Protein AF-A0AAD8S4F7-F1 (afdb_monomer_lite)

pLDDT: mean 84.41, std 15.63, range [43.75, 98.38]

Foldseek 3Di:
DDDPDDDPDPPPPPLDEAEAEECDDDDDDPRYHYHNDDPVDPVVVVVVVVVCVVVVHPDDPDDDDPDAPPDDDDPVVRVVD

Secondary structure (DSSP, 8-state):
------------------EEEESSPPPP-TT-EEEE--TTSHHHHHHHHHHHHTTT-SS-S-----------S-HHHHTT-

Structure (mmCIF, N/CA/C/O backbone):
data_AF-A0AAD8S4F7-F1
#
_entry.id   AF-A0AAD8S4F7-F1
#
loop_
_atom_site.group_PDB
_atom_site.id
_atom_site.type_symbol
_atom_site.label_atom_id
_atom_site.label_alt_id
_atom_site.label_comp_id
_atom_site.label_asym_id
_atom_site.label_entity_id
_atom_site.label_seq_id
_atom_site.pdbx_PDB_ins_code
_atom_site.Cartn_x
_atom_site.Cartn_y
_atom_site.Cartn_z
_atom_site.occupancy
_atom_site.B_iso_or_equiv
_atom_site.auth_seq_id
_atom_site.auth_comp_id
_atom_site.auth_asym_id
_atom_site.auth_atom_id
_atom_site.pdbx_PDB_model_num
ATOM 1 N N . MET A 1 1 ? -5.141 1.596 55.877 1.00 43.75 1 MET A N 1
ATOM 2 C CA . MET A 1 1 ? -4.802 0.398 55.077 1.00 43.75 1 MET A CA 1
ATOM 3 C C . MET A 1 1 ? -5.826 0.283 53.956 1.00 43.75 1 MET A C 1
ATOM 5 O O . MET A 1 1 ? -6.969 -0.027 54.248 1.00 43.75 1 MET A O 1
ATOM 9 N N . ALA A 1 2 ? -5.470 0.622 52.714 1.00 46.66 2 ALA A N 1
ATOM 10 C CA . ALA A 1 2 ? -6.367 0.509 51.561 1.00 46.66 2 ALA A CA 1
ATOM 11 C C . ALA A 1 2 ? -5.714 -0.409 50.522 1.00 46.66 2 ALA A C 1
ATOM 13 O O . ALA A 1 2 ? -4.632 -0.114 50.015 1.00 46.66 2 ALA A O 1
ATOM 14 N N . ALA A 1 3 ? -6.348 -1.548 50.253 1.00 54.91 3 ALA A N 1
ATOM 15 C CA . ALA A 1 3 ? -5.906 -2.503 49.250 1.00 54.91 3 ALA A CA 1
ATOM 16 C C . ALA A 1 3 ? -6.230 -1.952 47.852 1.00 54.91 3 ALA A C 1
ATOM 18 O O . ALA A 1 3 ? -7.370 -2.004 47.396 1.00 54.91 3 ALA A O 1
ATOM 19 N N . GLY A 1 4 ? -5.222 -1.399 47.173 1.00 50.72 4 GLY A N 1
ATOM 20 C CA . GLY A 1 4 ? -5.308 -1.015 45.766 1.00 50.72 4 GLY A CA 1
ATOM 21 C C . GLY A 1 4 ? -5.383 -2.255 44.877 1.00 50.72 4 GLY A C 1
ATOM 22 O O . GLY A 1 4 ? -4.357 -2.797 44.462 1.00 50.72 4 GLY A O 1
ATOM 23 N N . GLY A 1 5 ? -6.600 -2.725 44.604 1.00 54.88 5 GLY A N 1
ATOM 24 C CA . GLY A 1 5 ? -6.856 -3.812 43.665 1.00 54.88 5 GLY A CA 1
ATOM 25 C C . GLY A 1 5 ? -6.377 -3.435 42.263 1.00 54.88 5 GLY A C 1
ATOM 26 O O . GLY A 1 5 ? -6.849 -2.466 41.670 1.00 54.88 5 GLY A O 1
ATOM 27 N N . ARG A 1 6 ? -5.423 -4.197 41.716 1.00 59.88 6 ARG A N 1
ATOM 28 C CA . ARG A 1 6 ? -4.990 -4.043 40.322 1.00 59.88 6 ARG A CA 1
ATOM 29 C C . ARG A 1 6 ? -6.152 -4.430 39.417 1.00 59.88 6 ARG A C 1
ATOM 31 O O . ARG A 1 6 ? -6.472 -5.607 39.286 1.00 59.88 6 ARG A O 1
ATOM 38 N N . HIS A 1 7 ? -6.764 -3.436 38.787 1.00 54.44 7 HIS A N 1
ATOM 39 C CA . HIS A 1 7 ? -7.744 -3.654 37.735 1.00 54.44 7 HIS A CA 1
ATOM 40 C C . HIS A 1 7 ? -7.068 -4.415 36.574 1.00 54.44 7 HIS A C 1
ATOM 42 O O . HIS A 1 7 ? -6.071 -3.921 36.030 1.00 54.44 7 HIS A O 1
ATOM 48 N N . PRO A 1 8 ? -7.535 -5.620 36.197 1.00 57.06 8 PRO A N 1
ATOM 49 C CA . PRO A 1 8 ? -6.954 -6.352 35.084 1.00 57.06 8 PRO A CA 1
ATOM 50 C C . PRO A 1 8 ? -7.269 -5.583 33.802 1.00 57.06 8 PRO A C 1
ATOM 52 O O . PRO A 1 8 ? -8.409 -5.561 33.344 1.00 57.06 8 PRO A O 1
ATOM 55 N N . ARG A 1 9 ? -6.260 -4.925 33.214 1.00 63.03 9 ARG A N 1
ATOM 56 C CA . ARG A 1 9 ? -6.427 -4.321 31.888 1.00 63.03 9 ARG A CA 1
ATOM 57 C C . ARG A 1 9 ? -6.831 -5.443 30.927 1.00 63.03 9 ARG A C 1
ATOM 59 O O . ARG A 1 9 ? -6.090 -6.428 30.837 1.00 63.03 9 ARG A O 1
ATOM 66 N N . PRO A 1 10 ? -7.963 -5.334 30.211 1.00 56.38 10 PRO A N 1
ATOM 67 C CA . PRO A 1 10 ? -8.350 -6.354 29.254 1.00 56.38 10 PRO A CA 1
ATOM 68 C C . PRO A 1 10 ? -7.214 -6.490 28.244 1.00 56.38 10 PRO A C 1
ATOM 70 O O . PRO A 1 10 ? -6.786 -5.504 27.637 1.00 56.38 10 PRO A O 1
ATOM 73 N N . ARG A 1 11 ? -6.687 -7.709 28.085 1.00 58.88 11 ARG A N 1
ATOM 74 C CA . ARG A 1 11 ? -5.758 -8.026 26.998 1.00 58.88 11 ARG A CA 1
ATOM 75 C C . ARG A 1 11 ? -6.529 -7.811 25.703 1.00 58.88 11 ARG A C 1
ATOM 77 O O . ARG A 1 11 ? -7.220 -8.714 25.237 1.00 58.88 11 ARG A O 1
ATOM 84 N N . ARG A 1 12 ? -6.460 -6.594 25.152 1.00 58.16 12 ARG A N 1
ATOM 85 C CA . ARG A 1 12 ? -6.957 -6.271 23.815 1.00 58.16 12 ARG A CA 1
ATOM 86 C C . ARG A 1 12 ? -6.374 -7.343 22.901 1.00 58.16 12 ARG A C 1
ATOM 88 O O . ARG A 1 12 ? -5.161 -7.383 22.700 1.00 58.16 12 ARG A O 1
ATOM 95 N N . ARG A 1 13 ? -7.217 -8.246 22.387 1.00 60.31 13 ARG A N 1
ATOM 96 C CA . ARG A 1 13 ? -6.850 -9.077 21.240 1.00 60.31 13 ARG A CA 1
ATOM 97 C C . ARG A 1 13 ? -6.466 -8.078 20.159 1.00 60.31 13 ARG A C 1
ATOM 99 O O . ARG A 1 13 ? -7.338 -7.418 19.603 1.00 60.31 13 ARG A O 1
ATOM 106 N N . LEU A 1 14 ? -5.169 -7.910 19.927 1.00 59.06 14 LEU A N 1
ATOM 107 C CA . LEU A 1 14 ? -4.673 -7.141 18.800 1.00 59.06 14 LEU A CA 1
ATOM 108 C C . LEU A 1 14 ? -5.135 -7.908 17.565 1.00 59.06 14 LEU A C 1
ATOM 110 O O . LEU A 1 14 ? -4.504 -8.890 17.172 1.00 59.06 14 LEU A O 1
ATOM 114 N N . ARG A 1 15 ? -6.286 -7.534 16.999 1.00 68.19 15 ARG A N 1
ATOM 115 C CA . ARG A 1 15 ? -6.612 -7.962 15.646 1.00 68.19 15 ARG A CA 1
ATOM 116 C C . ARG A 1 15 ? -5.531 -7.343 14.774 1.00 68.19 15 ARG A C 1
ATOM 118 O O . ARG A 1 15 ? -5.442 -6.130 14.661 1.00 68.19 15 ARG A O 1
ATOM 125 N N . ARG A 1 16 ? -4.646 -8.186 14.259 1.00 78.62 16 ARG A N 1
ATOM 126 C CA . ARG A 1 16 ? -3.658 -7.792 13.265 1.00 78.62 16 ARG A CA 1
ATOM 127 C C . ARG A 1 16 ? -4.290 -8.093 11.920 1.00 78.62 16 ARG A C 1
ATOM 129 O O . ARG A 1 16 ? -4.712 -9.224 11.698 1.00 78.62 16 ARG A O 1
ATOM 136 N N . TRP A 1 17 ? -4.397 -7.079 11.074 1.00 86.50 17 TRP A N 1
ATOM 137 C CA . TRP A 1 17 ? -4.975 -7.198 9.739 1.00 86.50 17 TRP A CA 1
ATOM 138 C C . TRP A 1 17 ? -3.866 -6.915 8.727 1.00 86.50 17 TRP A C 1
ATOM 140 O O . TRP A 1 17 ? -3.552 -5.748 8.479 1.00 86.50 17 TRP A O 1
ATOM 150 N N . PRO A 1 18 ? -3.214 -7.950 8.182 1.00 93.81 18 PRO A N 1
ATOM 151 C CA . PRO A 1 18 ? -2.236 -7.760 7.124 1.00 93.81 18 PRO A CA 1
ATOM 152 C C . PRO A 1 18 ? -2.898 -7.103 5.913 1.00 93.81 18 PRO A C 1
ATOM 154 O O . PRO A 1 18 ? -4.054 -7.389 5.603 1.00 93.81 18 PRO A O 1
ATOM 157 N N . THR A 1 19 ? -2.169 -6.229 5.230 1.00 95.38 19 THR A N 1
ATOM 158 C CA . THR A 1 19 ? -2.593 -5.649 3.953 1.00 95.38 19 THR A CA 1
ATOM 159 C C . THR A 1 19 ? -1.493 -5.906 2.937 1.00 95.38 19 THR A C 1
ATOM 161 O O . THR A 1 19 ? -0.357 -5.496 3.159 1.00 95.38 19 THR A O 1
ATOM 164 N N . GLY A 1 20 ? -1.820 -6.613 1.861 1.00 96.44 20 GLY A N 1
ATOM 165 C CA . GLY A 1 20 ? -0.949 -6.793 0.705 1.00 96.44 20 GLY A CA 1
ATOM 166 C C . GLY A 1 20 ? -1.341 -5.831 -0.411 1.00 96.44 20 GLY A C 1
ATOM 167 O O . GLY A 1 20 ? -2.530 -5.599 -0.636 1.00 96.44 20 GLY A O 1
ATOM 168 N N . VAL A 1 21 ? -0.346 -5.291 -1.108 1.00 97.00 21 VAL A N 1
ATOM 169 C CA . VAL A 1 21 ? -0.521 -4.446 -2.295 1.00 97.00 21 VAL A CA 1
ATOM 170 C C . VAL A 1 21 ? 0.369 -4.998 -3.400 1.00 97.00 21 VAL A C 1
ATOM 172 O O . VAL A 1 21 ? 1.535 -5.295 -3.144 1.00 97.00 21 VAL A O 1
ATOM 175 N N . GLY A 1 22 ? -0.163 -5.153 -4.609 1.00 95.31 22 GLY A N 1
ATOM 176 C CA . GLY A 1 22 ? 0.619 -5.612 -5.755 1.00 95.31 22 GLY A CA 1
ATOM 177 C C . GLY A 1 22 ? -0.069 -5.347 -7.088 1.00 95.31 22 GLY A C 1
ATOM 178 O O . GLY A 1 22 ? -1.272 -5.106 -7.136 1.00 95.31 22 GLY A O 1
ATOM 179 N N . LEU A 1 23 ? 0.702 -5.427 -8.176 1.00 95.50 23 LEU A N 1
ATOM 180 C CA . LEU A 1 23 ? 0.213 -5.185 -9.541 1.00 95.50 23 LEU A CA 1
ATOM 181 C C . LEU A 1 23 ? -0.786 -6.243 -10.029 1.00 95.50 23 LEU A C 1
ATOM 183 O O . LEU A 1 23 ? -1.597 -5.970 -10.908 1.00 95.50 23 LEU A O 1
ATOM 187 N N . VAL A 1 24 ? -0.734 -7.448 -9.462 1.00 95.50 24 VAL A N 1
ATOM 188 C CA . VAL A 1 24 ? -1.594 -8.578 -9.830 1.00 95.50 24 VAL A CA 1
ATOM 189 C C . VAL A 1 24 ? -2.525 -8.962 -8.676 1.00 95.50 24 VAL A C 1
ATOM 191 O O . VAL A 1 24 ? -2.208 -8.694 -7.513 1.00 95.50 24 VAL A O 1
ATOM 194 N N . PRO A 1 25 ? -3.675 -9.602 -8.955 1.00 96.75 25 PRO A N 1
ATOM 195 C CA . PRO A 1 25 ? -4.556 -10.119 -7.914 1.00 96.75 25 PRO A CA 1
ATOM 196 C C . PRO A 1 25 ? -3.835 -11.052 -6.936 1.00 96.75 25 PRO A C 1
ATOM 198 O O . PRO A 1 25 ? -3.245 -12.059 -7.325 1.00 96.75 25 PRO A O 1
ATOM 201 N N . ILE A 1 26 ? -3.918 -10.732 -5.643 1.00 95.06 26 ILE A N 1
ATOM 202 C CA . ILE A 1 26 ? -3.401 -11.578 -4.565 1.00 95.06 26 ILE A CA 1
ATOM 203 C C . ILE A 1 26 ? -4.502 -12.568 -4.180 1.00 95.06 26 ILE A C 1
ATOM 205 O O . ILE A 1 26 ? -5.650 -12.178 -3.956 1.00 95.06 26 ILE A O 1
ATOM 209 N N . ARG A 1 27 ? -4.157 -13.857 -4.075 1.00 96.06 27 ARG A N 1
ATOM 210 C CA . ARG A 1 27 ? -5.091 -14.894 -3.613 1.00 96.06 27 ARG A CA 1
ATOM 211 C C . ARG A 1 27 ? -5.667 -14.503 -2.240 1.00 96.06 27 ARG A C 1
ATOM 213 O O . ARG A 1 27 ? -4.879 -14.167 -1.355 1.00 96.06 27 ARG A O 1
ATOM 220 N N . PRO A 1 28 ? -6.994 -14.573 -2.026 1.00 93.88 28 PRO A N 1
ATOM 221 C CA . PRO A 1 28 ? -7.591 -14.213 -0.744 1.00 93.88 28 PRO A CA 1
ATOM 222 C C . PRO A 1 28 ? -6.995 -15.010 0.422 1.00 93.88 28 PRO A C 1
ATOM 224 O O . PRO A 1 28 ? -6.878 -16.233 0.355 1.00 93.88 28 PRO A O 1
ATOM 227 N N . VAL A 1 29 ? -6.652 -14.309 1.504 1.00 93.12 29 VAL A N 1
ATOM 228 C CA . VAL A 1 29 ? -6.172 -14.895 2.762 1.00 93.12 29 VAL A CA 1
ATOM 229 C C . VAL A 1 29 ? -7.086 -14.430 3.889 1.00 93.12 29 VAL A C 1
ATOM 231 O O . VAL A 1 29 ? -7.370 -13.239 4.026 1.00 93.12 29 VAL A O 1
ATOM 234 N N . GLN A 1 30 ? -7.556 -15.369 4.711 1.00 93.06 30 GLN A N 1
ATOM 235 C CA . GLN A 1 30 ? -8.484 -15.068 5.796 1.00 93.06 30 GLN A CA 1
ATOM 236 C C . GLN A 1 30 ? -7.890 -14.043 6.773 1.00 93.06 30 GLN A C 1
ATOM 238 O O . GLN A 1 30 ? -6.824 -14.250 7.348 1.00 93.06 30 GLN A O 1
ATOM 243 N N . GLY A 1 31 ? -8.616 -12.944 6.996 1.00 91.44 31 GLY A N 1
ATOM 244 C CA . GLY A 1 31 ? -8.209 -11.881 7.919 1.00 91.44 31 GLY A CA 1
ATOM 245 C C . GLY A 1 31 ? -7.207 -10.870 7.349 1.00 91.44 31 GLY A C 1
ATOM 246 O O . GLY A 1 31 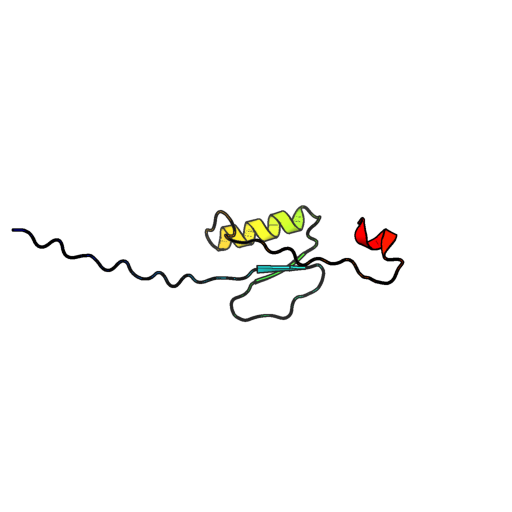? -6.809 -9.964 8.085 1.00 91.44 31 GLY A O 1
ATOM 247 N N . ALA A 1 32 ? -6.834 -10.986 6.071 1.00 94.06 32 ALA A N 1
ATOM 248 C CA . ALA A 1 32 ? -5.990 -10.027 5.367 1.00 94.06 32 ALA A CA 1
ATOM 249 C C . ALA A 1 32 ? -6.775 -9.239 4.306 1.00 94.06 32 ALA A C 1
ATOM 251 O O . ALA A 1 32 ? -7.796 -9.694 3.790 1.00 94.06 32 ALA A O 1
ATOM 252 N N . HIS A 1 33 ? -6.264 -8.058 3.968 1.00 95.56 33 HIS A N 1
ATOM 253 C CA . HIS A 1 33 ? -6.711 -7.257 2.832 1.00 95.56 33 HIS A CA 1
ATOM 254 C C . HIS A 1 33 ? -5.732 -7.403 1.681 1.00 95.56 33 HIS A C 1
ATOM 256 O O . HIS A 1 33 ? -4.522 -7.431 1.892 1.00 95.56 33 HIS A O 1
ATOM 262 N N . ALA A 1 34 ? -6.263 -7.456 0.468 1.00 96.25 34 ALA A N 1
ATOM 263 C CA . ALA A 1 34 ? -5.490 -7.441 -0.758 1.00 96.25 34 ALA A CA 1
ATOM 264 C C . ALA A 1 34 ? -5.958 -6.264 -1.613 1.00 96.25 34 ALA A C 1
ATOM 266 O O . ALA A 1 34 ? -7.153 -6.135 -1.879 1.00 96.25 34 ALA A O 1
ATOM 267 N N . LEU A 1 35 ? -5.021 -5.415 -2.024 1.00 96.88 35 LEU A N 1
ATOM 268 C CA . LEU A 1 35 ? -5.236 -4.354 -3.000 1.00 96.88 35 LEU A CA 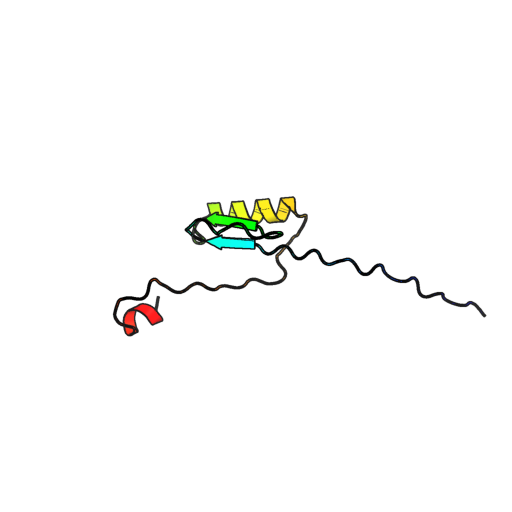1
ATOM 269 C C . LEU A 1 35 ? -4.456 -4.701 -4.270 1.00 96.88 35 LEU A C 1
ATOM 271 O O . LEU A 1 35 ? -3.257 -4.972 -4.209 1.00 96.88 35 LEU A O 1
ATOM 275 N N . THR A 1 36 ? -5.137 -4.679 -5.413 1.00 97.44 36 THR A N 1
ATOM 276 C CA . THR A 1 36 ? -4.493 -4.779 -6.727 1.00 97.44 36 THR A CA 1
ATOM 277 C C . THR A 1 36 ? -4.301 -3.374 -7.268 1.00 97.44 36 THR A C 1
ATOM 279 O O . THR A 1 36 ? -5.217 -2.792 -7.841 1.00 97.44 36 THR A O 1
ATOM 282 N N . GLU A 1 37 ? -3.137 -2.800 -6.998 1.00 97.69 37 GLU A N 1
ATOM 283 C CA . GLU A 1 37 ? -2.811 -1.407 -7.288 1.00 97.69 37 GLU A CA 1
ATOM 284 C C . GLU A 1 37 ? -1.319 -1.291 -7.635 1.00 97.69 37 GLU A C 1
ATOM 286 O O . GLU A 1 37 ? -0.485 -2.056 -7.145 1.00 97.69 37 GLU A O 1
ATOM 291 N N . ASP A 1 38 ? -0.977 -0.303 -8.460 1.00 96.25 38 ASP A N 1
ATOM 292 C CA . ASP A 1 38 ? 0.409 0.073 -8.743 1.00 96.2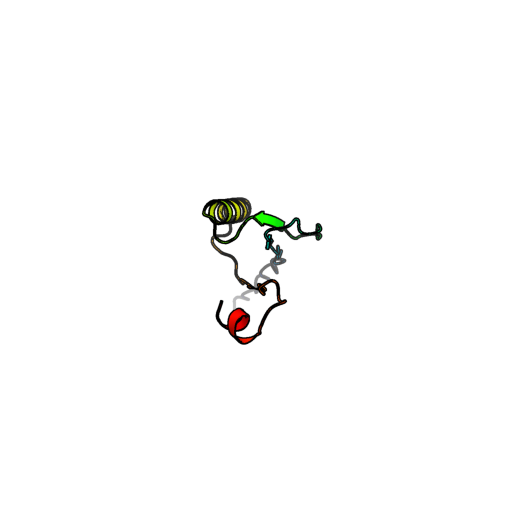5 38 ASP A CA 1
ATOM 293 C C . ASP A 1 38 ? 0.914 1.046 -7.673 1.00 96.25 38 ASP A C 1
ATOM 295 O O . ASP A 1 38 ? 0.428 2.179 -7.565 1.00 96.25 38 ASP A O 1
ATOM 299 N N . ILE A 1 39 ? 1.914 0.604 -6.906 1.00 95.69 39 ILE A N 1
ATOM 300 C CA . ILE A 1 39 ? 2.494 1.335 -5.772 1.00 95.69 39 ILE A CA 1
ATOM 301 C C . ILE A 1 39 ? 3.096 2.697 -6.149 1.00 95.69 39 ILE A C 1
ATOM 303 O O . ILE A 1 39 ? 3.223 3.563 -5.281 1.00 95.69 39 ILE A O 1
ATOM 307 N N . THR A 1 40 ? 3.429 2.924 -7.423 1.00 96.12 40 THR A N 1
ATOM 308 C CA . THR A 1 40 ? 3.989 4.200 -7.899 1.00 96.12 40 THR A CA 1
ATOM 309 C C . THR A 1 40 ? 2.915 5.284 -8.072 1.00 96.12 40 THR A C 1
ATOM 311 O O . THR A 1 40 ? 3.197 6.488 -8.025 1.00 96.12 40 THR A O 1
ATOM 314 N N . THR A 1 41 ? 1.646 4.886 -8.188 1.00 98.06 41 THR A N 1
ATOM 315 C CA . THR A 1 41 ? 0.537 5.786 -8.527 1.00 98.06 41 THR A CA 1
ATOM 316 C C . THR A 1 41 ? -0.061 6.504 -7.31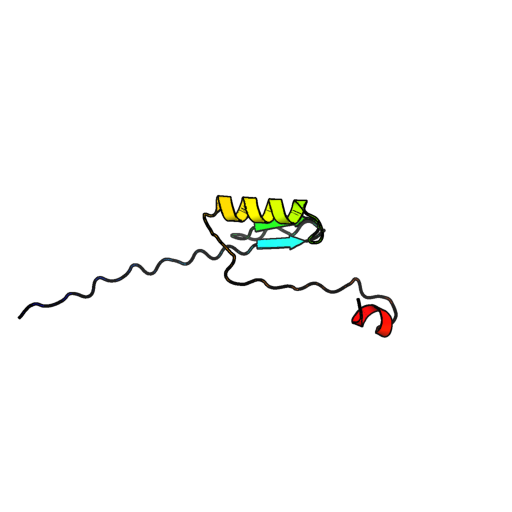3 1.00 98.06 41 THR A C 1
ATOM 318 O O . THR A 1 41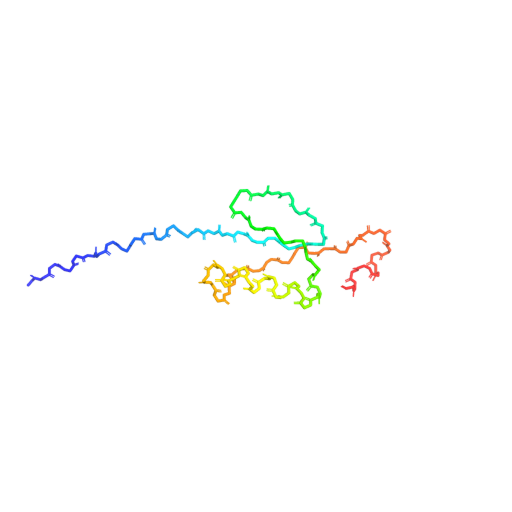 ? -0.058 6.021 -6.177 1.00 98.06 41 THR A O 1
ATOM 321 N N . SER A 1 42 ? -0.655 7.679 -7.546 1.00 97.94 42 SER A N 1
ATOM 322 C CA . SER A 1 42 ? -1.447 8.389 -6.528 1.00 97.94 42 SER A CA 1
ATOM 323 C C . SER A 1 42 ? -2.711 7.629 -6.127 1.00 97.94 42 SER A C 1
ATOM 325 O O . SER A 1 42 ? -3.125 7.700 -4.970 1.00 97.94 42 SER A O 1
ATOM 327 N N . ARG A 1 43 ? -3.285 6.854 -7.051 1.00 97.88 43 ARG A N 1
ATOM 328 C CA . ARG A 1 43 ? -4.455 6.009 -6.811 1.00 97.88 43 ARG A CA 1
ATOM 329 C C . ARG A 1 43 ? -4.190 4.975 -5.715 1.00 97.88 43 ARG A C 1
ATOM 331 O O . ARG A 1 43 ? -4.992 4.880 -4.786 1.00 97.88 43 ARG A O 1
ATOM 338 N N . CYS A 1 44 ? -3.045 4.289 -5.762 1.00 98.12 44 CYS A N 1
ATOM 339 C CA . CYS A 1 44 ? -2.640 3.359 -4.707 1.00 98.12 44 CYS A CA 1
ATOM 340 C C . CYS A 1 44 ? -2.581 4.052 -3.339 1.00 98.12 44 CYS A C 1
ATOM 342 O O . CYS A 1 44 ? -3.134 3.551 -2.358 1.00 98.12 44 CYS A O 1
ATOM 344 N N . ARG A 1 45 ? -1.986 5.253 -3.272 1.00 97.88 45 ARG A N 1
ATOM 345 C CA . ARG A 1 45 ? -1.928 6.042 -2.027 1.00 97.88 45 ARG A CA 1
ATOM 346 C C . ARG A 1 45 ? -3.326 6.344 -1.483 1.00 97.88 45 ARG A C 1
ATOM 348 O O . ARG A 1 45 ? -3.570 6.156 -0.292 1.00 97.88 45 ARG A O 1
ATOM 355 N N . SER A 1 46 ? -4.259 6.754 -2.341 1.00 98.38 46 SER A N 1
ATOM 356 C CA . SER A 1 46 ? -5.653 6.993 -1.948 1.00 98.38 46 SER A CA 1
ATOM 357 C C . SER A 1 46 ? -6.377 5.718 -1.498 1.00 98.38 46 SER A C 1
ATOM 359 O O . SER A 1 46 ? -7.143 5.771 -0.537 1.00 98.38 46 SER A O 1
ATOM 361 N N . ALA A 1 47 ? -6.138 4.575 -2.146 1.00 98.12 47 ALA A N 1
ATOM 362 C CA . ALA A 1 47 ? -6.745 3.294 -1.774 1.00 98.12 47 ALA A CA 1
ATOM 363 C C . ALA A 1 47 ? -6.274 2.816 -0.391 1.00 98.12 47 ALA A C 1
ATOM 365 O O . ALA A 1 47 ? -7.096 2.449 0.452 1.00 98.12 47 ALA A O 1
ATOM 366 N N . VAL A 1 48 ? -4.966 2.900 -0.124 1.00 97.50 48 VAL A N 1
ATOM 367 C CA . VAL A 1 48 ? -4.391 2.590 1.194 1.00 97.50 48 VAL A CA 1
ATOM 368 C C . VAL A 1 48 ? -4.964 3.523 2.265 1.00 97.50 48 VAL A C 1
ATOM 370 O O . VAL A 1 48 ? -5.372 3.047 3.324 1.00 97.50 48 VAL A O 1
ATOM 373 N N . ARG A 1 49 ? -5.081 4.828 1.975 1.00 97.69 49 ARG A N 1
ATOM 374 C CA . ARG A 1 49 ? -5.688 5.808 2.891 1.00 97.69 49 ARG A CA 1
ATOM 375 C C . ARG A 1 49 ? -7.132 5.444 3.241 1.00 97.69 49 ARG A C 1
ATOM 377 O O . ARG A 1 49 ? -7.456 5.344 4.416 1.00 97.69 49 ARG A O 1
ATOM 384 N N . ARG A 1 50 ? -7.966 5.136 2.241 1.00 98.00 50 ARG A N 1
ATOM 385 C CA . ARG A 1 50 ? -9.362 4.711 2.460 1.00 98.00 50 ARG A CA 1
ATOM 386 C C . ARG A 1 50 ? -9.460 3.451 3.320 1.00 98.00 50 ARG A C 1
ATOM 388 O O . ARG A 1 50 ? -10.343 3.359 4.168 1.00 98.00 50 ARG A O 1
ATOM 395 N N . LEU A 1 51 ? -8.561 2.482 3.120 1.00 96.19 51 LEU A N 1
ATOM 396 C CA . LEU A 1 51 ? -8.517 1.284 3.958 1.00 96.19 51 LEU A CA 1
ATOM 397 C C . LEU A 1 51 ? -8.156 1.632 5.409 1.00 96.19 51 LEU A C 1
ATOM 399 O O . LEU A 1 51 ? -8.802 1.122 6.322 1.00 96.19 51 LEU A O 1
ATOM 403 N N . MET A 1 52 ? -7.168 2.503 5.624 1.00 95.62 52 MET A N 1
ATOM 404 C CA . MET A 1 52 ? -6.787 2.978 6.959 1.00 95.62 52 MET A CA 1
ATOM 4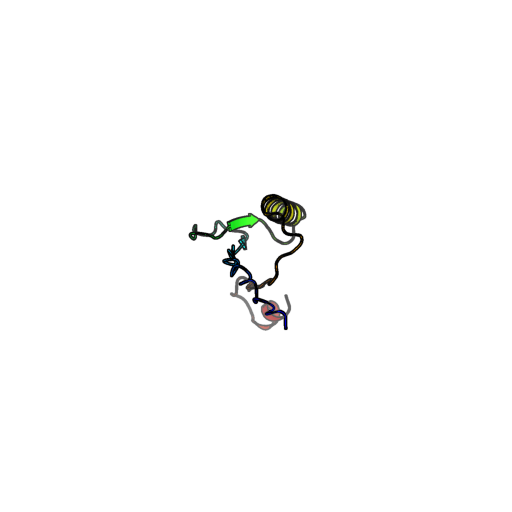05 C C . MET A 1 52 ? -7.940 3.707 7.653 1.00 95.62 52 MET A C 1
ATOM 407 O O . MET A 1 52 ? -8.251 3.385 8.800 1.00 95.62 52 MET A O 1
ATOM 411 N N . ASP A 1 53 ? -8.625 4.599 6.935 1.00 96.62 53 ASP A N 1
ATOM 412 C CA . ASP A 1 53 ? -9.787 5.334 7.442 1.00 96.62 53 ASP A CA 1
ATOM 413 C C . ASP A 1 53 ? -10.920 4.361 7.825 1.00 96.62 53 ASP A C 1
ATOM 415 O O . ASP A 1 53 ? -11.484 4.457 8.912 1.00 96.62 53 ASP A O 1
ATOM 419 N N . SER A 1 54 ? -11.184 3.332 7.005 1.00 94.94 54 SER A N 1
ATOM 420 C CA . SER A 1 54 ? -12.176 2.282 7.315 1.00 94.94 54 SER A CA 1
ATOM 421 C C . SER A 1 54 ? -11.829 1.430 8.546 1.00 94.94 54 SER A C 1
ATOM 423 O O . SER A 1 54 ? -12.665 0.667 9.039 1.00 94.94 54 SER A O 1
ATOM 425 N N . ARG A 1 55 ? -10.580 1.514 9.017 1.00 91.94 55 ARG A N 1
ATOM 426 C CA . ARG A 1 55 ? -10.054 0.781 10.173 1.00 91.94 55 ARG A CA 1
ATOM 427 C C . ARG A 1 55 ? -9.768 1.651 11.376 1.00 91.94 55 ARG A C 1
ATOM 429 O O . ARG A 1 55 ? -9.349 1.094 12.389 1.00 91.94 55 ARG A O 1
ATOM 436 N N . ASP A 1 56 ? -10.021 2.952 11.271 1.00 93.50 56 ASP A N 1
ATOM 437 C CA . ASP A 1 56 ? -9.739 3.924 12.322 1.00 93.50 56 ASP A CA 1
ATOM 438 C C . ASP A 1 56 ? -8.279 3.828 12.809 1.00 93.50 56 ASP A C 1
ATOM 440 O O . ASP A 1 56 ? -7.982 3.803 14.005 1.00 93.50 56 ASP A O 1
ATOM 444 N N . ILE A 1 57 ? -7.340 3.690 11.859 1.00 92.44 57 ILE A N 1
ATOM 445 C CA . ILE A 1 57 ? -5.902 3.688 12.153 1.00 92.44 57 ILE A CA 1
ATOM 446 C C . ILE A 1 57 ? -5.203 4.867 11.472 1.00 92.44 57 ILE A C 1
ATOM 448 O O . ILE A 1 57 ? -5.386 5.095 10.277 1.00 92.44 57 ILE A O 1
ATOM 452 N N . PRO A 1 58 ? -4.329 5.594 12.186 1.00 94.12 58 PRO A N 1
ATOM 453 C CA . PRO A 1 58 ? -3.583 6.701 11.594 1.00 94.12 58 PRO A CA 1
ATOM 454 C C . PRO A 1 58 ? -2.385 6.226 10.757 1.00 94.12 58 PRO A C 1
ATOM 456 O O . PRO A 1 58 ? -1.914 6.965 9.893 1.00 94.12 58 PRO A O 1
ATOM 459 N N . ALA A 1 59 ? -1.879 5.013 11.019 1.00 94.38 59 ALA A N 1
ATOM 460 C CA . ALA A 1 59 ? -0.724 4.411 10.354 1.00 94.38 59 ALA A CA 1
ATOM 461 C C . ALA A 1 59 ? -0.685 2.885 10.555 1.00 94.38 59 ALA A C 1
ATOM 463 O O . ALA A 1 59 ? -1.254 2.355 11.512 1.00 94.38 59 ALA A O 1
ATOM 464 N N . PHE A 1 60 ? 0.049 2.187 9.684 1.00 93.56 60 PHE A N 1
ATOM 465 C CA . PHE A 1 60 ? 0.465 0.804 9.924 1.00 93.56 60 PHE A CA 1
ATOM 466 C C . PHE A 1 60 ? 1.640 0.764 10.904 1.00 93.56 60 PHE A C 1
ATOM 468 O O . PHE A 1 60 ? 2.527 1.611 10.855 1.00 93.56 60 PHE A O 1
ATOM 475 N N . ASN A 1 61 ? 1.678 -0.246 11.776 1.00 93.38 61 ASN A N 1
ATOM 476 C CA . ASN A 1 61 ? 2.787 -0.406 12.723 1.00 93.38 61 ASN A CA 1
ATOM 477 C C . ASN A 1 61 ? 4.076 -0.904 12.060 1.00 93.38 61 ASN A C 1
ATOM 479 O O . ASN A 1 61 ? 5.163 -0.632 12.555 1.00 93.38 61 ASN A O 1
ATOM 483 N N . VAL A 1 62 ? 3.943 -1.685 10.987 1.00 94.19 62 VAL A N 1
ATOM 484 C CA . VAL A 1 62 ? 5.051 -2.300 10.253 1.00 94.19 62 VAL A CA 1
ATOM 485 C C . VAL A 1 62 ? 4.721 -2.231 8.770 1.00 94.19 62 VAL A C 1
ATOM 487 O O . VAL A 1 62 ? 3.598 -2.549 8.374 1.00 94.19 62 VAL A O 1
ATOM 490 N N . VAL A 1 63 ? 5.709 -1.847 7.966 1.00 94.88 63 VAL A N 1
ATOM 491 C CA . VAL A 1 63 ? 5.651 -1.885 6.504 1.00 94.88 63 VAL A CA 1
ATOM 492 C C . VAL A 1 63 ? 6.783 -2.786 6.030 1.00 94.88 63 VAL A C 1
ATOM 494 O O . VAL A 1 63 ? 7.938 -2.560 6.383 1.00 94.88 63 VAL A O 1
ATOM 497 N N . LEU A 1 64 ? 6.445 -3.823 5.264 1.00 94.81 64 LEU A N 1
ATOM 498 C CA . LEU A 1 64 ? 7.410 -4.725 4.640 1.00 94.81 64 LEU A CA 1
ATOM 499 C C . LEU A 1 64 ? 7.382 -4.501 3.130 1.00 94.81 64 LEU A C 1
ATOM 501 O O . LEU A 1 64 ? 6.327 -4.629 2.511 1.00 94.81 64 LEU A O 1
ATOM 505 N N . HIS A 1 65 ? 8.539 -4.201 2.548 1.00 92.12 65 HIS A N 1
ATOM 506 C CA . HIS A 1 65 ? 8.716 -4.139 1.103 1.00 92.12 65 HIS A CA 1
ATOM 507 C C . HIS A 1 65 ? 9.421 -5.413 0.634 1.00 92.12 65 HIS A C 1
ATOM 509 O O . HIS A 1 65 ? 10.555 -5.670 1.026 1.00 92.12 65 HIS A O 1
ATOM 515 N N . TYR A 1 66 ? 8.736 -6.217 -0.177 1.00 83.88 66 TYR A N 1
ATOM 516 C CA . TYR A 1 66 ? 9.249 -7.485 -0.710 1.00 83.88 66 TYR A CA 1
ATOM 517 C C . TYR A 1 66 ? 9.280 -7.467 -2.248 1.00 83.88 66 TYR A C 1
ATOM 519 O O . TYR A 1 66 ? 8.973 -8.454 -2.908 1.00 83.88 66 TYR A O 1
ATOM 527 N N . GLY A 1 67 ? 9.567 -6.301 -2.832 1.00 82.12 67 GLY A N 1
ATOM 528 C CA . GLY A 1 67 ? 9.698 -6.145 -4.278 1.00 82.12 67 GLY A CA 1
ATOM 529 C C . GLY A 1 67 ? 11.064 -6.622 -4.767 1.00 82.12 67 GLY A C 1
ATOM 530 O O . GLY A 1 67 ? 12.087 -6.235 -4.208 1.00 82.12 67 GLY A O 1
ATOM 531 N N . SER A 1 68 ? 11.064 -7.426 -5.824 1.00 82.44 68 SER A N 1
ATOM 532 C CA . SER A 1 68 ? 12.235 -7.749 -6.640 1.00 82.44 68 SER A CA 1
ATOM 533 C C . SER A 1 68 ? 11.835 -7.542 -8.104 1.00 82.44 68 SER A C 1
ATOM 535 O O . SER A 1 68 ? 10.685 -7.844 -8.447 1.00 82.44 68 SER A O 1
ATOM 537 N N . PRO A 1 69 ? 12.707 -6.972 -8.952 1.00 82.19 69 PRO A N 1
ATOM 538 C CA . PRO A 1 69 ? 12.404 -6.827 -10.369 1.00 82.19 69 PRO A CA 1
ATOM 539 C C . PRO A 1 69 ? 12.216 -8.199 -11.028 1.00 82.19 69 PRO A C 1
ATOM 541 O O . PRO A 1 69 ? 12.653 -9.224 -10.507 1.00 82.19 69 PRO A O 1
ATOM 544 N N . ASN A 1 70 ? 11.558 -8.231 -12.188 1.00 81.12 70 ASN A N 1
ATOM 545 C CA . ASN A 1 70 ? 11.511 -9.446 -12.997 1.00 81.12 70 ASN A CA 1
ATOM 546 C C . ASN A 1 70 ? 12.930 -9.743 -13.503 1.00 81.12 70 ASN A C 1
ATOM 548 O O . ASN A 1 70 ? 13.391 -9.105 -14.446 1.00 81.12 70 ASN A O 1
ATOM 552 N N . ILE A 1 71 ? 13.604 -10.678 -12.835 1.00 79.75 71 ILE A N 1
ATOM 553 C CA . ILE A 1 71 ? 14.981 -11.088 -13.115 1.00 79.75 71 ILE A CA 1
ATOM 554 C C . ILE A 1 71 ? 15.025 -11.946 -14.383 1.00 79.75 71 ILE A C 1
ATOM 556 O O . ILE A 1 71 ? 14.262 -12.905 -14.521 1.00 79.75 71 ILE A O 1
ATOM 560 N N . GLY A 1 72 ? 15.931 -11.620 -15.299 1.00 77.25 72 GLY A N 1
ATOM 561 C CA . GLY A 1 72 ? 16.138 -12.366 -16.545 1.00 77.25 72 GLY A CA 1
ATOM 562 C C . GLY A 1 72 ? 17.237 -11.816 -17.459 1.00 77.25 72 GLY A C 1
ATOM 563 O O . GLY A 1 72 ? 17.551 -12.437 -18.474 1.00 77.25 72 GLY A O 1
ATOM 564 N N . GLY A 1 73 ? 17.820 -10.670 -17.115 1.00 78.50 73 GLY A N 1
ATOM 565 C CA . GLY A 1 73 ? 18.939 -10.030 -17.787 1.00 78.50 73 GLY A CA 1
ATOM 566 C C . GLY A 1 73 ? 20.229 -10.046 -16.955 1.00 78.50 73 GLY A C 1
ATOM 567 O O . GLY A 1 73 ? 20.364 -10.787 -15.981 1.00 78.50 73 GLY A O 1
ATOM 568 N N . PRO A 1 74 ? 21.238 -9.257 -17.357 1.00 80.44 74 PRO A N 1
ATOM 569 C CA . PRO A 1 74 ? 22.506 -9.178 -16.644 1.00 80.44 74 PRO A CA 1
ATOM 570 C C . PRO A 1 74 ? 22.346 -8.562 -15.246 1.00 80.44 74 PRO A C 1
ATOM 572 O O . PRO A 1 74 ? 21.874 -7.434 -15.107 1.00 80.44 74 PRO A O 1
ATOM 575 N N . TRP A 1 75 ? 22.869 -9.248 -14.224 1.00 77.25 75 TRP A N 1
ATOM 576 C CA . TRP A 1 75 ? 22.814 -8.822 -12.816 1.00 77.25 75 TRP A CA 1
ATOM 577 C C . TRP A 1 75 ? 23.256 -7.369 -12.576 1.00 77.25 75 TRP A C 1
ATOM 579 O O . TRP A 1 75 ? 22.661 -6.659 -11.772 1.00 77.25 75 TRP A O 1
ATOM 589 N N . ALA A 1 76 ? 24.278 -6.899 -13.301 1.00 80.31 76 ALA A N 1
ATOM 590 C CA . ALA A 1 76 ? 24.794 -5.534 -13.168 1.00 80.31 76 ALA A CA 1
ATOM 591 C C . ALA A 1 76 ? 23.740 -4.451 -13.479 1.00 80.31 76 ALA A C 1
ATOM 593 O O . ALA A 1 76 ? 23.792 -3.360 -12.913 1.00 80.31 76 ALA A O 1
ATOM 594 N N . GLN A 1 77 ? 22.777 -4.747 -14.356 1.00 74.81 77 GLN A N 1
ATOM 595 C CA . GLN A 1 77 ? 21.679 -3.834 -14.685 1.00 74.81 77 GLN A CA 1
ATOM 596 C C . GLN A 1 77 ? 20.509 -3.972 -13.703 1.00 74.81 77 GLN A C 1
ATOM 598 O O . GLN A 1 77 ? 19.838 -2.990 -13.410 1.00 74.81 77 GLN A O 1
ATOM 603 N N . GLU A 1 78 ? 20.291 -5.167 -13.158 1.00 73.44 78 GLU A N 1
ATOM 604 C CA . GLU A 1 78 ? 19.147 -5.474 -12.293 1.00 73.44 78 GLU A CA 1
ATOM 605 C C . GLU A 1 78 ? 19.367 -5.096 -10.822 1.00 73.44 78 GLU A C 1
ATOM 607 O O . GLU A 1 78 ? 18.408 -4.781 -10.124 1.00 73.44 78 GLU A O 1
ATOM 612 N N . ALA A 1 79 ? 20.617 -5.086 -10.349 1.00 75.25 79 ALA A N 1
ATOM 613 C CA . ALA A 1 79 ? 20.965 -4.722 -8.972 1.00 75.25 79 ALA A CA 1
ATOM 614 C C . ALA A 1 79 ? 20.989 -3.203 -8.712 1.00 75.25 79 ALA A C 1
ATOM 616 O O . ALA A 1 79 ? 21.103 -2.780 -7.562 1.00 75.25 79 ALA A O 1
ATOM 617 N N . THR A 1 80 ? 20.918 -2.394 -9.773 1.00 71.94 80 THR A N 1
ATOM 618 C CA . THR A 1 80 ? 21.056 -0.927 -9.710 1.00 71.94 80 THR A CA 1
ATOM 619 C C . THR A 1 80 ? 19.721 -0.195 -9.929 1.00 71.94 80 THR A C 1
ATOM 621 O O . THR A 1 80 ? 19.687 1.032 -9.862 1.00 71.94 80 THR A O 1
ATOM 624 N N . GLY A 1 81 ? 18.646 -0.935 -10.230 1.00 58.31 81 GLY A N 1
ATOM 625 C CA . GLY A 1 81 ? 17.304 -0.402 -10.497 1.00 58.31 81 GLY A CA 1
ATOM 626 C C . GLY A 1 81 ? 16.549 0.054 -9.255 1.00 58.31 81 GLY A C 1
ATOM 627 O O . GLY A 1 81 ? 16.745 -0.553 -8.179 1.00 58.31 81 GLY A O 1
#

Radius of gyration: 20.31 Å; chains: 1; bounding box: 37×24×73 Å

Organism: Lolium multiflorum (NCBI:txid4521)

InterPro domains:
  IPR029063 S-adenosyl-L-methionine-dependent methyltransferase superfamily [G3DSA:3.40.50.150] (5-81)

Sequence (81 aa):
MAAGGRHPRPRRRLRRWPTGVGLVPIRPVQGAHALTEDITTSRCRSAVRRLMDSRDIPAFNVVLHYGSPNIGGPWAQEATG